Protein AF-A0A9P8NRM2-F1 (afdb_monomer)

Radius of gyration: 36.55 Å; Cα contacts (8 Å, |Δi|>4): 70; chains: 1; bounding box: 60×42×126 Å

pLDDT: mean 74.7, std 17.3, range [36.16, 95.56]

Mean predicted aligned error: 17.33 Å

Solvent-accessible surface area (backbone atoms only — not comparable to full-atom values): 10914 Å² total; per-residue (Å²): 111,38,78,93,71,80,42,60,43,92,83,61,54,91,72,83,88,81,78,88,62,95,62,83,74,62,74,92,78,57,89,78,87,87,88,79,84,79,84,76,87,43,74,67,54,52,55,55,52,74,50,45,73,82,56,49,69,46,92,87,37,73,83,59,31,25,75,79,52,91,58,42,73,63,33,22,53,52,36,42,51,49,46,37,38,74,76,63,70,47,86,70,99,61,89,81,77,80,73,82,48,79,75,72,38,78,69,42,75,68,76,67,72,39,72,62,53,56,48,50,54,48,52,52,51,50,52,53,50,50,53,52,50,50,52,52,49,51,52,50,50,49,50,50,52,51,50,50,52,61,64,69,63,63,80,81,81,79,75,90,80,88,81,90,81,88,131

Structure (mmCIF, N/CA/C/O backbone):
data_AF-A0A9P8NRM2-F1
#
_entry.id   AF-A0A9P8NRM2-F1
#
loop_
_atom_site.group_PDB
_atom_site.id
_atom_site.type_symbol
_atom_site.label_atom_id
_atom_site.label_alt_id
_atom_site.label_comp_id
_atom_site.label_asym_id
_atom_site.label_entity_id
_atom_site.label_seq_id
_atom_site.pdbx_PDB_ins_code
_atom_site.Cartn_x
_atom_site.Cartn_y
_atom_site.Cartn_z
_atom_site.occupancy
_atom_site.B_iso_or_equiv
_atom_site.auth_seq_id
_atom_site.auth_comp_id
_atom_site.auth_asym_id
_atom_site.auth_atom_id
_atom_site.pdbx_PDB_model_num
ATOM 1 N N . MET A 1 1 ? -27.081 14.579 -4.863 1.00 49.44 1 MET A N 1
ATOM 2 C CA . MET A 1 1 ? -26.182 13.849 -5.781 1.00 49.44 1 MET A CA 1
ATOM 3 C C . MET A 1 1 ? -25.488 12.767 -4.965 1.00 49.44 1 MET A C 1
ATOM 5 O O . MET A 1 1 ? -25.291 13.012 -3.780 1.00 49.44 1 MET A O 1
ATOM 9 N N . ASN A 1 2 ? -25.140 11.602 -5.522 1.00 66.00 2 ASN A N 1
ATOM 10 C CA . ASN A 1 2 ? -24.189 10.713 -4.836 1.00 66.00 2 ASN A CA 1
ATOM 11 C C . ASN A 1 2 ? -22.802 11.361 -5.003 1.00 66.00 2 ASN A C 1
ATOM 13 O O . ASN A 1 2 ? -22.114 11.104 -5.989 1.00 66.00 2 ASN A O 1
ATOM 17 N N . GLU A 1 3 ? -22.468 12.314 -4.123 1.00 61.81 3 GLU A N 1
ATOM 18 C CA . GLU A 1 3 ? -21.405 13.319 -4.333 1.00 61.81 3 GLU A CA 1
ATOM 19 C C . GLU A 1 3 ? -20.027 12.704 -4.616 1.00 61.81 3 GLU A C 1
ATOM 21 O O . GLU A 1 3 ? -19.277 13.242 -5.422 1.00 61.81 3 GLU A O 1
ATOM 26 N N . GLY A 1 4 ? -19.721 11.542 -4.030 1.00 64.44 4 GLY A N 1
ATOM 27 C CA . GLY A 1 4 ? -18.454 10.833 -4.251 1.00 64.44 4 GLY A CA 1
ATOM 28 C C . GLY A 1 4 ? -18.383 9.989 -5.530 1.00 64.44 4 GLY A C 1
ATOM 29 O O . GLY A 1 4 ? -17.305 9.538 -5.8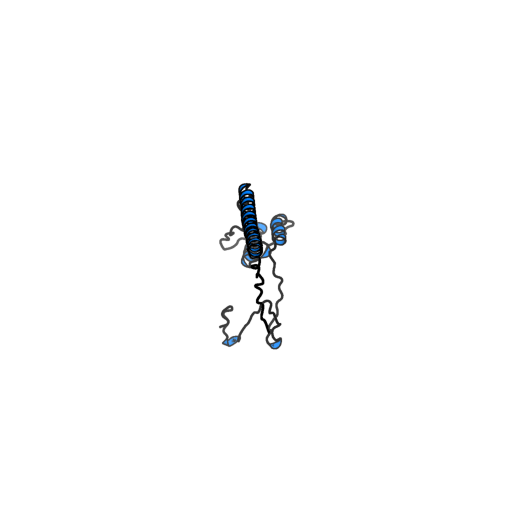93 1.00 64.44 4 GLY A O 1
ATOM 30 N N . GLN A 1 5 ? -19.508 9.753 -6.213 1.00 71.69 5 GLN A N 1
ATOM 31 C CA . GLN A 1 5 ? -19.597 8.833 -7.360 1.00 71.69 5 GLN A CA 1
ATOM 32 C C . GLN A 1 5 ? -20.065 9.517 -8.650 1.00 71.69 5 GLN A C 1
ATOM 34 O O . GLN A 1 5 ? -20.121 8.879 -9.697 1.00 71.69 5 GLN A O 1
ATOM 39 N N . ASN A 1 6 ? -20.417 10.806 -8.585 1.00 73.31 6 ASN A N 1
ATOM 40 C CA . ASN A 1 6 ? -20.943 11.581 -9.711 1.00 73.31 6 ASN A CA 1
ATOM 41 C C . ASN A 1 6 ? -22.139 10.900 -10.420 1.00 73.31 6 ASN A C 1
ATOM 43 O O . ASN A 1 6 ? -22.280 10.951 -11.641 1.00 73.31 6 ASN A O 1
ATOM 47 N N . LEU A 1 7 ? -23.008 10.238 -9.646 1.00 76.31 7 LEU A N 1
ATOM 48 C CA . LEU A 1 7 ? -24.209 9.573 -10.154 1.00 76.31 7 LEU A CA 1
ATOM 49 C C . LEU A 1 7 ? -25.454 10.438 -9.925 1.00 76.31 7 LEU A C 1
ATOM 51 O O . LEU A 1 7 ? -25.666 11.002 -8.842 1.00 76.31 7 LEU A O 1
ATOM 55 N N . SER A 1 8 ? -26.303 10.515 -10.955 1.00 74.81 8 SER A N 1
ATOM 56 C CA . SER A 1 8 ? -27.604 11.180 -10.864 1.00 74.81 8 SER A CA 1
ATOM 57 C C . SER A 1 8 ? -28.584 10.322 -10.066 1.00 74.81 8 SER A C 1
ATOM 59 O O . SER A 1 8 ? -28.894 9.195 -10.453 1.00 74.81 8 SER A O 1
ATOM 61 N N . ILE A 1 9 ? -29.126 10.900 -8.992 1.00 72.69 9 ILE A N 1
ATOM 62 C CA . ILE A 1 9 ? -30.127 10.259 -8.122 1.00 72.69 9 ILE A CA 1
ATOM 63 C C . ILE A 1 9 ? -31.383 9.871 -8.913 1.00 72.69 9 ILE A C 1
ATOM 65 O O . ILE A 1 9 ? -32.015 8.872 -8.606 1.00 72.69 9 ILE A O 1
ATOM 69 N N . GLN A 1 10 ? -31.719 10.612 -9.975 1.00 73.88 10 GLN A N 1
ATOM 70 C CA . GLN A 1 10 ? -32.922 10.350 -10.773 1.00 73.88 10 GLN A CA 1
ATOM 71 C C . GLN A 1 10 ? -32.918 8.982 -11.466 1.00 73.88 10 GLN A C 1
ATOM 73 O O . GLN A 1 10 ? -33.985 8.482 -11.803 1.00 73.88 10 GLN A O 1
ATOM 78 N N . HIS A 1 11 ? -31.740 8.396 -11.695 1.00 75.62 11 HIS A N 1
ATOM 79 C CA . HIS A 1 11 ? -31.607 7.115 -12.390 1.00 75.62 11 HIS A CA 1
ATOM 80 C C . HIS A 1 11 ? -31.225 5.958 -11.459 1.00 75.62 11 HIS A C 1
ATOM 82 O O . HIS A 1 11 ? -31.478 4.809 -11.809 1.00 75.62 11 HIS A O 1
ATOM 88 N N . PHE A 1 12 ? -30.609 6.245 -10.307 1.00 73.62 12 PHE A N 1
ATOM 89 C CA . PHE A 1 12 ? -29.952 5.232 -9.472 1.00 73.62 12 PHE A CA 1
ATOM 90 C C . PHE A 1 12 ? -30.336 5.282 -7.987 1.00 73.62 12 PHE A C 1
ATOM 92 O O . PHE A 1 12 ? -29.775 4.515 -7.208 1.00 73.62 12 PHE A O 1
ATOM 99 N N . ASP A 1 13 ? -31.267 6.159 -7.590 1.00 77.00 13 ASP A N 1
ATOM 100 C CA . ASP A 1 13 ? -31.596 6.416 -6.182 1.00 77.00 13 ASP A CA 1
ATOM 101 C C . ASP A 1 13 ? -30.324 6.687 -5.329 1.00 77.00 13 ASP A C 1
ATOM 103 O O . ASP A 1 13 ? -29.274 7.106 -5.842 1.00 77.00 13 ASP A O 1
ATOM 107 N N . LEU A 1 14 ? -30.417 6.563 -4.002 1.00 82.94 14 LEU A N 1
ATOM 108 C CA . LEU A 1 14 ? -29.285 6.738 -3.089 1.00 82.94 14 LEU A CA 1
ATOM 109 C C . LEU A 1 14 ? -28.368 5.509 -3.143 1.00 82.94 14 LEU A C 1
ATOM 111 O O . LEU A 1 14 ? -28.779 4.413 -2.770 1.00 82.94 14 LEU A O 1
ATOM 115 N N . VAL A 1 15 ? -27.108 5.713 -3.532 1.00 85.44 15 VAL A N 1
ATOM 116 C CA . VAL A 1 15 ? -26.086 4.658 -3.546 1.00 85.44 15 VAL A CA 1
ATOM 117 C C . VAL A 1 15 ? -25.142 4.880 -2.373 1.00 85.44 15 VAL A C 1
ATOM 119 O O . VAL A 1 15 ? -24.562 5.957 -2.227 1.00 85.44 15 VAL A O 1
ATOM 122 N N . LEU A 1 16 ? -24.991 3.857 -1.532 1.00 86.44 16 LEU A N 1
ATOM 123 C CA . LEU A 1 16 ? -24.142 3.890 -0.346 1.00 86.44 16 LEU A CA 1
ATOM 124 C C . LEU A 1 16 ? -23.085 2.787 -0.430 1.00 86.44 16 LEU A C 1
ATOM 126 O O . LEU A 1 16 ? -23.408 1.635 -0.706 1.00 86.44 16 LEU A O 1
ATOM 130 N N . ILE A 1 17 ? -21.835 3.143 -0.138 1.00 88.88 17 ILE A N 1
ATOM 131 C CA . ILE A 1 17 ? -20.759 2.188 0.140 1.00 88.88 17 ILE A CA 1
ATOM 132 C C . ILE A 1 17 ? -20.463 2.283 1.631 1.00 88.88 17 ILE A C 1
ATOM 134 O O . ILE A 1 17 ? -20.304 3.380 2.166 1.00 88.88 17 ILE A O 1
ATOM 138 N N . THR A 1 18 ? -20.422 1.146 2.316 1.00 89.12 18 THR A N 1
ATOM 139 C CA . THR A 1 18 ? -20.079 1.082 3.739 1.00 89.12 18 THR A CA 1
ATOM 140 C C . THR A 1 18 ? -18.899 0.143 3.924 1.00 89.12 18 THR A C 1
ATOM 142 O O . THR A 1 18 ? -18.933 -0.982 3.435 1.00 89.12 18 THR A O 1
ATOM 145 N N . LEU A 1 19 ? -17.866 0.625 4.612 1.00 90.50 19 LEU A N 1
ATOM 146 C CA . LEU A 1 19 ? -16.677 -0.141 4.979 1.00 90.50 19 LEU A CA 1
ATOM 147 C C . LEU A 1 19 ? -16.806 -0.542 6.449 1.00 90.50 19 LEU A C 1
ATOM 149 O O . LEU A 1 19 ? -17.138 0.309 7.275 1.00 90.50 19 LEU A O 1
ATOM 153 N N . ASP A 1 20 ? -16.598 -1.823 6.745 1.00 89.81 20 ASP A N 1
ATOM 154 C CA . ASP A 1 20 ? -16.614 -2.408 8.094 1.00 89.81 20 ASP A CA 1
ATOM 155 C C . ASP A 1 20 ? -17.758 -1.913 9.006 1.00 89.81 20 ASP A C 1
ATOM 157 O O . ASP A 1 20 ? -17.520 -1.370 10.092 1.00 89.81 20 ASP A O 1
ATOM 161 N N . PRO A 1 21 ? -19.034 -2.068 8.590 1.00 90.88 21 PRO A N 1
ATOM 162 C CA . PRO A 1 21 ? -20.152 -1.620 9.404 1.00 90.88 21 PRO A CA 1
ATOM 163 C C . PRO A 1 21 ? -20.239 -2.411 10.714 1.00 90.88 21 PRO A C 1
ATOM 165 O O . PRO A 1 21 ? -20.190 -3.638 10.725 1.00 90.88 21 PRO A O 1
ATOM 168 N N . PHE A 1 22 ? -20.477 -1.709 11.827 1.00 92.12 22 PHE A N 1
ATOM 169 C CA . PHE A 1 22 ? -20.661 -2.335 13.144 1.00 92.12 22 PHE A CA 1
ATOM 170 C C . PHE A 1 22 ? -21.832 -3.336 13.187 1.00 92.12 22 PHE A C 1
ATOM 172 O O . PHE A 1 22 ? -21.778 -4.327 13.911 1.00 92.12 22 PHE A O 1
ATOM 179 N N . ALA A 1 23 ? -22.895 -3.079 12.420 1.00 92.25 23 ALA A N 1
ATOM 180 C CA . ALA A 1 23 ? -24.025 -3.986 12.252 1.00 92.25 23 ALA A CA 1
ATOM 181 C C . ALA A 1 23 ? -24.278 -4.219 10.757 1.00 92.25 23 ALA A C 1
ATOM 183 O O . ALA A 1 23 ? -24.201 -3.261 9.984 1.00 92.25 23 ALA A O 1
ATOM 184 N N . PRO A 1 24 ? -24.604 -5.454 10.339 1.00 89.06 24 PRO A N 1
ATOM 185 C CA . PRO A 1 24 ? -24.807 -5.748 8.931 1.00 89.06 24 PRO A CA 1
ATOM 186 C C . PRO A 1 24 ? -25.975 -4.922 8.367 1.00 89.06 24 PRO A C 1
ATOM 188 O O . PRO A 1 24 ? -27.018 -4.803 9.023 1.00 89.06 24 PRO A O 1
ATOM 191 N N . PRO A 1 25 ? -25.828 -4.353 7.157 1.00 91.00 25 PRO A N 1
ATOM 192 C CA . PRO A 1 25 ? -26.919 -3.661 6.487 1.00 91.00 25 PRO A CA 1
ATOM 193 C C . PRO A 1 25 ? -28.087 -4.614 6.214 1.00 91.00 25 PRO A C 1
ATOM 195 O O . PRO A 1 25 ? -27.923 -5.828 6.082 1.00 91.00 25 PRO A O 1
ATOM 198 N N . HIS A 1 26 ? -29.293 -4.053 6.128 1.00 91.31 26 HIS A N 1
ATOM 199 C CA . HIS A 1 26 ? -30.497 -4.839 5.888 1.00 91.31 26 HIS A CA 1
ATOM 200 C C . HIS A 1 26 ? -30.383 -5.603 4.553 1.00 91.31 26 HIS A C 1
ATOM 202 O O . HIS A 1 26 ? -30.169 -4.962 3.524 1.00 91.31 26 HIS A O 1
ATOM 208 N N . PRO A 1 27 ? -30.599 -6.932 4.512 1.00 89.50 27 PRO A N 1
ATOM 209 C CA . PRO A 1 27 ? -30.258 -7.761 3.350 1.00 89.50 27 PRO A CA 1
ATOM 210 C C . PRO A 1 27 ? -31.025 -7.396 2.072 1.00 89.50 27 PRO A C 1
ATOM 212 O O . PRO A 1 27 ? -30.525 -7.613 0.979 1.00 89.50 27 PRO A O 1
ATOM 215 N N . LEU A 1 28 ? -32.219 -6.800 2.189 1.00 92.00 28 LEU A N 1
ATOM 216 C CA . LEU A 1 28 ? -32.992 -6.320 1.029 1.00 92.00 28 LEU A CA 1
ATOM 217 C C . LEU A 1 28 ? -32.450 -5.027 0.393 1.00 92.00 28 LEU A C 1
ATOM 219 O O . LEU A 1 28 ? -32.900 -4.661 -0.686 1.00 92.00 28 LEU A O 1
ATOM 223 N N . LEU A 1 29 ? -31.547 -4.313 1.070 1.00 89.44 29 LEU A N 1
ATOM 224 C CA . LEU 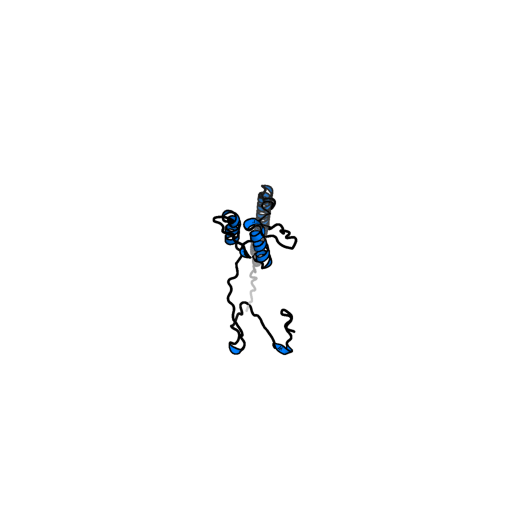A 1 29 ? -30.948 -3.062 0.587 1.00 89.44 29 LEU A CA 1
ATOM 225 C C . LEU A 1 29 ? -29.505 -3.257 0.104 1.00 89.44 29 LEU A C 1
ATOM 227 O O . LEU A 1 29 ? -28.902 -2.326 -0.423 1.00 89.44 29 LEU A O 1
ATOM 231 N N . VAL A 1 30 ? -28.940 -4.449 0.303 1.00 91.19 30 VAL A N 1
ATOM 232 C CA . VAL A 1 30 ? -27.574 -4.780 -0.100 1.00 91.19 30 VAL A CA 1
ATOM 233 C C . VAL A 1 30 ? -27.588 -5.240 -1.548 1.00 91.19 30 VAL A C 1
ATOM 235 O O . VAL A 1 30 ? -28.196 -6.257 -1.870 1.00 91.19 30 VAL A O 1
ATOM 238 N N . ALA A 1 31 ? -26.902 -4.497 -2.413 1.00 90.19 31 ALA A N 1
ATOM 239 C CA . ALA A 1 31 ? -26.681 -4.915 -3.793 1.00 90.19 31 ALA A CA 1
ATOM 240 C C . ALA A 1 31 ? -25.578 -5.980 -3.880 1.00 90.19 31 ALA A C 1
ATOM 242 O O . ALA A 1 31 ? -25.761 -7.009 -4.523 1.00 90.19 31 ALA A O 1
ATOM 243 N N . GLU A 1 32 ? -24.447 -5.740 -3.211 1.00 90.50 32 GLU A N 1
ATOM 244 C CA . GLU A 1 32 ? -23.282 -6.620 -3.245 1.00 90.50 32 GLU A CA 1
ATOM 245 C C . GLU A 1 32 ? -22.415 -6.427 -1.996 1.00 90.50 32 GLU A C 1
ATOM 247 O O . GLU A 1 32 ? -22.421 -5.356 -1.383 1.00 90.50 32 GLU A O 1
ATOM 252 N N . VAL A 1 33 ? -21.674 -7.472 -1.626 1.00 91.75 33 VAL A N 1
ATOM 253 C CA . VAL A 1 33 ? -20.711 -7.460 -0.523 1.00 91.75 33 VAL A CA 1
ATOM 254 C C . VAL A 1 33 ? -19.360 -7.882 -1.074 1.00 91.75 33 VAL A C 1
ATOM 256 O O . VAL A 1 33 ? -19.248 -8.929 -1.709 1.00 91.75 33 VAL A O 1
ATOM 259 N N . TRP A 1 34 ? -18.347 -7.064 -0.810 1.00 91.50 34 TRP A N 1
ATOM 260 C CA . TRP A 1 34 ? -16.975 -7.305 -1.227 1.00 91.50 34 TRP A CA 1
ATOM 261 C C . TRP A 1 34 ? -16.104 -7.474 0.009 1.00 91.50 34 TRP A C 1
ATOM 263 O O . TRP A 1 34 ? -16.111 -6.621 0.895 1.00 91.50 34 TRP A O 1
ATOM 273 N N . GLU A 1 35 ? -15.346 -8.562 0.046 1.00 91.00 35 GLU A N 1
ATOM 274 C CA . GLU A 1 35 ? -14.357 -8.820 1.087 1.00 91.00 35 GLU A CA 1
ATOM 275 C C . GLU A 1 35 ? -12.966 -8.666 0.478 1.00 91.00 35 GLU A C 1
ATOM 277 O O . GLU A 1 35 ? -12.633 -9.306 -0.521 1.00 91.00 35 GLU A O 1
ATOM 282 N N . PHE A 1 36 ? -12.149 -7.801 1.072 1.00 85.31 36 PHE A N 1
ATOM 283 C CA . PHE A 1 36 ? -10.749 -7.646 0.706 1.00 85.31 36 PHE A CA 1
ATOM 284 C C . PHE A 1 36 ? -9.897 -7.618 1.969 1.00 85.31 36 PHE A C 1
ATOM 286 O O . PHE A 1 36 ? -10.325 -7.158 3.025 1.00 85.31 36 PHE A O 1
ATOM 293 N N . THR A 1 37 ? -8.687 -8.156 1.869 1.00 82.75 37 THR A N 1
ATOM 294 C CA . THR A 1 37 ? -7.709 -8.088 2.953 1.00 82.75 37 THR A CA 1
ATOM 295 C C . THR A 1 37 ? -6.865 -6.843 2.758 1.00 82.75 37 THR A C 1
ATOM 297 O O . THR A 1 37 ? -6.216 -6.704 1.722 1.00 82.75 37 THR A O 1
ATOM 300 N N . ASP A 1 38 ? -6.874 -5.954 3.747 1.00 73.62 38 ASP A N 1
ATOM 301 C CA . ASP A 1 38 ? -5.969 -4.813 3.751 1.00 73.62 38 ASP A CA 1
ATOM 302 C C . ASP A 1 38 ? -4.557 -5.246 4.171 1.00 73.62 38 ASP A C 1
ATOM 304 O O . ASP A 1 38 ? -4.364 -6.101 5.044 1.00 73.62 38 ASP A O 1
ATOM 308 N N . LEU A 1 39 ? -3.556 -4.658 3.527 1.00 70.06 39 LEU A N 1
ATOM 309 C CA . LEU A 1 39 ? -2.155 -4.916 3.810 1.00 70.06 39 LEU A CA 1
ATOM 310 C C . LEU A 1 39 ? -1.716 -3.991 4.941 1.00 70.06 39 LEU A C 1
ATOM 312 O O . LEU A 1 39 ? -1.274 -2.867 4.724 1.00 70.06 39 LEU A O 1
ATOM 316 N N . GLY A 1 40 ? -1.816 -4.485 6.173 1.00 69.94 40 GLY A N 1
ATOM 317 C CA . GLY A 1 40 ? -1.284 -3.776 7.330 1.00 69.94 40 GLY A CA 1
ATOM 318 C C . GLY A 1 40 ? 0.228 -3.559 7.199 1.00 69.94 40 GLY A C 1
ATOM 319 O O . GLY A 1 40 ? 1.012 -4.513 7.239 1.00 69.94 40 GLY A O 1
ATOM 320 N N . ILE A 1 41 ? 0.652 -2.300 7.076 1.00 71.19 41 ILE A N 1
ATOM 321 C CA . ILE A 1 41 ? 2.071 -1.938 7.104 1.00 71.19 41 ILE A CA 1
ATOM 322 C C . ILE A 1 41 ? 2.560 -2.053 8.550 1.00 71.19 41 ILE A C 1
ATOM 324 O O . ILE A 1 41 ? 2.254 -1.215 9.399 1.00 71.19 41 ILE A O 1
ATOM 328 N N . CYS A 1 42 ? 3.323 -3.105 8.841 1.00 77.56 42 CYS A N 1
ATOM 329 C CA . CYS A 1 42 ? 4.022 -3.281 10.111 1.00 77.56 42 CYS A CA 1
ATOM 330 C C . CYS A 1 42 ? 5.537 -3.387 9.887 1.00 77.56 42 CYS A C 1
ATOM 332 O O . CYS A 1 42 ? 6.009 -3.486 8.753 1.00 77.56 42 CYS A O 1
ATOM 334 N N . THR A 1 43 ? 6.314 -3.373 10.973 1.00 83.00 43 THR A N 1
ATOM 335 C CA . THR A 1 43 ? 7.782 -3.484 10.914 1.00 83.00 43 THR A CA 1
ATOM 336 C C . THR A 1 43 ? 8.245 -4.748 10.200 1.00 83.00 43 THR A C 1
ATOM 338 O O . THR A 1 43 ? 9.200 -4.698 9.429 1.00 83.00 43 THR A O 1
ATOM 341 N N . ASP A 1 44 ? 7.540 -5.858 10.410 1.00 82.44 44 ASP A N 1
ATOM 342 C CA . ASP A 1 44 ? 7.883 -7.147 9.815 1.00 82.44 44 ASP A CA 1
ATOM 343 C C . ASP A 1 44 ? 7.594 -7.129 8.308 1.00 82.44 44 ASP A C 1
ATOM 345 O O . ASP A 1 44 ? 8.422 -7.576 7.515 1.00 82.44 44 ASP A O 1
ATOM 349 N N . THR A 1 45 ? 6.469 -6.527 7.898 1.00 78.81 45 THR A N 1
ATOM 350 C CA . THR A 1 45 ? 6.134 -6.304 6.484 1.00 78.81 45 THR A CA 1
ATOM 351 C C . THR A 1 45 ? 7.207 -5.454 5.807 1.00 78.81 45 THR A C 1
ATOM 353 O O . THR A 1 45 ? 7.716 -5.844 4.762 1.00 78.81 45 THR A O 1
ATOM 356 N N . LEU A 1 46 ? 7.628 -4.345 6.425 1.00 78.50 46 LEU A N 1
ATOM 357 C CA . LEU A 1 46 ? 8.693 -3.488 5.890 1.00 78.50 46 LEU A CA 1
ATOM 358 C C . LEU A 1 46 ? 10.035 -4.223 5.776 1.00 78.50 46 LEU A C 1
ATOM 360 O O . LEU A 1 46 ? 10.748 -4.066 4.785 1.00 78.50 46 LEU A O 1
ATOM 364 N N . GLN A 1 47 ? 10.374 -5.064 6.756 1.00 82.81 47 GLN A N 1
ATOM 365 C CA . GLN A 1 47 ? 11.598 -5.857 6.708 1.00 82.81 47 GLN A CA 1
ATOM 366 C C . GLN A 1 47 ? 11.571 -6.850 5.539 1.00 82.81 47 GLN A C 1
ATOM 368 O O . GLN A 1 47 ? 12.549 -6.959 4.799 1.00 82.81 47 GLN A O 1
ATOM 373 N N . VAL A 1 48 ? 10.449 -7.538 5.321 1.00 81.56 48 VAL A N 1
ATOM 374 C CA . VAL A 1 48 ? 10.297 -8.438 4.170 1.00 81.56 48 VAL A CA 1
ATOM 375 C C . VAL A 1 48 ? 10.342 -7.653 2.857 1.00 81.56 48 VAL A C 1
ATOM 377 O O . VAL A 1 48 ? 11.030 -8.078 1.929 1.00 81.56 48 VAL A O 1
ATOM 380 N N . LEU A 1 49 ? 9.707 -6.482 2.784 1.00 80.81 49 LEU A N 1
ATOM 381 C CA . LEU A 1 49 ? 9.742 -5.620 1.599 1.00 80.81 49 LEU A CA 1
ATOM 382 C C . LEU A 1 49 ? 11.153 -5.150 1.248 1.00 80.81 49 LEU A C 1
ATOM 384 O O . LEU A 1 49 ? 11.528 -5.199 0.081 1.00 80.81 49 LEU A O 1
ATOM 388 N N . SER A 1 50 ? 11.989 -4.826 2.238 1.00 80.94 50 SER A N 1
ATOM 389 C CA . SER A 1 50 ? 13.397 -4.486 1.981 1.00 80.94 50 SER A CA 1
ATOM 390 C C . SER A 1 50 ? 14.208 -5.637 1.367 1.00 80.94 50 SER A C 1
ATOM 392 O O . SER A 1 50 ? 15.237 -5.409 0.736 1.00 80.94 50 SER A O 1
ATOM 394 N N . SER A 1 51 ? 13.738 -6.882 1.505 1.00 84.19 51 SER A N 1
ATOM 395 C CA . SER A 1 51 ? 14.350 -8.051 0.864 1.00 84.19 51 SER A CA 1
ATOM 396 C C . SER A 1 51 ? 13.833 -8.322 -0.557 1.00 84.19 51 SER A C 1
ATOM 398 O O . SER A 1 51 ? 14.422 -9.136 -1.269 1.00 84.19 51 SER A O 1
ATOM 400 N N . LEU A 1 52 ? 12.777 -7.627 -1.003 1.00 84.19 52 LEU A N 1
ATOM 401 C CA . LEU A 1 52 ? 12.161 -7.805 -2.320 1.00 84.19 52 LEU A CA 1
ATOM 402 C C . LEU A 1 52 ? 13.156 -7.642 -3.488 1.00 84.19 52 LEU A C 1
ATOM 404 O O . LEU A 1 52 ? 13.149 -8.508 -4.369 1.00 84.19 52 LEU A O 1
ATOM 408 N N . PRO A 1 53 ? 14.073 -6.648 -3.506 1.00 83.25 53 PRO A N 1
ATOM 409 C CA . PRO A 1 53 ? 15.054 -6.512 -4.588 1.00 83.25 53 PRO A CA 1
ATOM 410 C C . PRO A 1 53 ? 15.923 -7.761 -4.774 1.00 83.25 53 PRO A C 1
ATOM 412 O O . PRO A 1 53 ? 16.352 -8.071 -5.882 1.00 83.25 53 PRO A O 1
ATOM 415 N N . ALA A 1 54 ? 16.142 -8.541 -3.708 1.00 85.62 54 ALA A N 1
ATOM 416 C CA . ALA A 1 54 ? 16.940 -9.757 -3.778 1.00 85.62 54 ALA A CA 1
ATOM 417 C C . ALA A 1 54 ? 16.273 -10.878 -4.590 1.00 85.62 54 ALA A C 1
ATOM 419 O O . ALA A 1 54 ? 16.964 -11.828 -4.965 1.00 85.62 54 ALA A O 1
ATOM 420 N N . ILE A 1 55 ? 14.965 -10.814 -4.852 1.00 86.88 55 ILE A N 1
ATOM 421 C CA . ILE A 1 55 ? 14.233 -11.823 -5.633 1.00 86.88 55 ILE A CA 1
ATOM 422 C C . ILE A 1 55 ? 13.717 -11.305 -6.980 1.00 86.88 55 ILE A C 1
ATOM 424 O O . ILE A 1 55 ? 13.246 -12.113 -7.780 1.00 86.88 55 ILE A O 1
ATOM 428 N N . GLN A 1 56 ? 13.837 -10.004 -7.251 1.00 86.44 56 GLN A N 1
ATOM 429 C CA . GLN A 1 56 ? 13.418 -9.399 -8.515 1.00 86.44 56 GLN A CA 1
ATOM 430 C C . GLN A 1 56 ? 14.237 -9.909 -9.706 1.00 86.44 56 GLN A C 1
ATOM 432 O O . GLN A 1 56 ? 15.435 -10.170 -9.585 1.00 86.44 56 GLN A O 1
ATOM 437 N N . SER A 1 57 ? 13.579 -10.048 -10.862 1.00 83.69 57 SER A N 1
ATOM 438 C CA . SER A 1 57 ? 14.177 -10.474 -12.138 1.00 83.69 57 SER A CA 1
ATOM 439 C C . SER A 1 57 ? 14.941 -11.810 -12.058 1.00 83.69 57 SER A C 1
ATOM 441 O O . SER A 1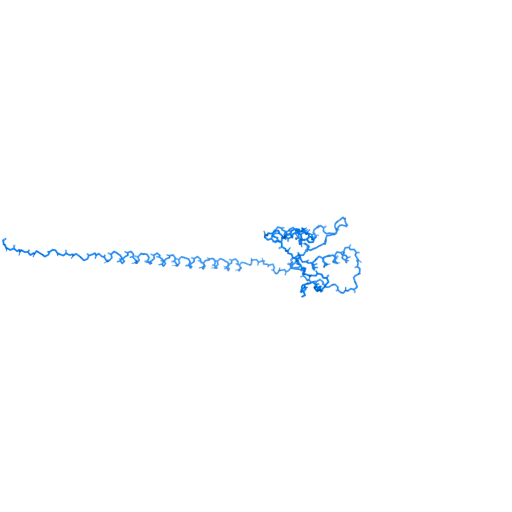 57 ? 15.820 -12.131 -12.861 1.00 83.69 57 SER A O 1
ATOM 443 N N . LYS A 1 58 ? 14.609 -12.650 -11.069 1.00 85.50 58 LYS A N 1
ATOM 444 C CA . LYS A 1 58 ? 15.167 -13.998 -10.939 1.00 85.50 58 LYS A CA 1
ATOM 445 C C . LYS A 1 58 ? 14.213 -14.999 -11.553 1.00 85.50 58 LYS A C 1
ATOM 447 O O . LYS A 1 58 ? 13.028 -15.007 -11.242 1.00 85.50 58 LYS A O 1
ATOM 452 N N . ARG A 1 59 ? 14.758 -15.909 -12.366 1.00 87.31 59 ARG A N 1
ATOM 453 C CA . ARG A 1 59 ? 13.975 -16.949 -13.059 1.00 87.31 59 ARG A CA 1
ATOM 454 C C . ARG A 1 59 ? 12.873 -16.350 -13.944 1.00 87.31 59 ARG A C 1
ATOM 456 O O . ARG A 1 59 ? 11.797 -16.927 -14.022 1.00 87.31 59 ARG A O 1
ATOM 463 N N . GLU A 1 60 ? 13.144 -15.188 -14.545 1.00 85.38 60 GLU A N 1
ATOM 464 C CA . GLU A 1 60 ? 12.184 -14.443 -15.379 1.00 85.38 60 GLU A CA 1
ATOM 465 C C . GLU A 1 60 ? 10.918 -14.006 -14.617 1.00 85.38 60 GLU A C 1
ATOM 467 O O . GLU A 1 60 ? 9.896 -13.682 -15.215 1.00 85.38 60 GLU A O 1
ATOM 472 N N . LEU A 1 61 ? 10.977 -13.976 -13.280 1.00 88.50 61 LEU A N 1
ATOM 473 C CA . LEU A 1 61 ? 9.890 -13.505 -12.433 1.00 88.50 61 LEU A CA 1
ATOM 474 C C . LEU A 1 61 ? 10.175 -12.093 -11.946 1.00 88.50 61 LEU A C 1
ATOM 476 O O . LEU A 1 61 ? 11.257 -11.789 -11.442 1.00 88.50 61 LEU A O 1
ATOM 480 N N . SER A 1 62 ? 9.156 -11.256 -12.070 1.00 87.81 62 SER A N 1
ATOM 481 C CA . SER A 1 62 ? 9.158 -9.880 -11.599 1.00 87.81 62 SER A CA 1
ATOM 482 C C . SER A 1 62 ? 7.902 -9.639 -10.782 1.00 87.81 62 SER A C 1
ATOM 484 O O . SER A 1 62 ? 6.819 -10.073 -11.171 1.00 87.81 62 SER A O 1
ATOM 486 N N . PHE A 1 63 ? 8.053 -8.968 -9.646 1.00 87.31 63 PHE A N 1
ATOM 487 C CA . PHE A 1 63 ? 6.968 -8.710 -8.707 1.00 87.31 63 PHE A CA 1
ATOM 488 C C . PHE A 1 63 ? 6.652 -7.212 -8.696 1.00 87.31 63 PHE A C 1
ATOM 490 O O . PHE A 1 63 ? 7.547 -6.398 -8.484 1.00 87.31 63 PHE A O 1
ATOM 497 N N . CYS A 1 64 ? 5.389 -6.850 -8.907 1.00 85.62 64 CYS A N 1
ATOM 498 C CA . CYS A 1 64 ? 4.896 -5.471 -8.866 1.00 85.62 64 CYS A CA 1
ATOM 499 C C . CYS A 1 64 ? 3.476 -5.444 -8.295 1.00 85.62 64 CYS A C 1
ATOM 501 O O . CYS A 1 64 ? 2.652 -6.264 -8.710 1.00 85.62 64 CYS A O 1
ATOM 503 N N . PHE A 1 65 ? 3.189 -4.538 -7.356 1.00 80.94 65 PHE A N 1
ATOM 504 C CA . PHE A 1 65 ? 1.840 -4.225 -6.865 1.00 80.94 65 PHE A CA 1
ATOM 505 C C . PHE A 1 65 ? 1.899 -3.126 -5.784 1.00 80.94 65 PHE A C 1
ATOM 507 O O . PHE A 1 65 ? 2.970 -2.641 -5.447 1.00 80.94 65 PHE A O 1
ATOM 514 N N . SER A 1 66 ? 0.766 -2.792 -5.155 1.00 71.12 66 SER A N 1
ATOM 515 C CA . SER A 1 66 ? 0.712 -1.805 -4.062 1.00 71.12 66 SER A CA 1
ATOM 516 C C . SER A 1 66 ? 1.633 -2.135 -2.879 1.00 71.12 66 SER A C 1
ATOM 518 O O . SER A 1 66 ? 2.181 -1.226 -2.265 1.00 71.12 66 SER A O 1
ATOM 520 N N . TRP A 1 67 ? 1.860 -3.420 -2.571 1.00 69.06 67 TRP A N 1
ATOM 521 C CA . TRP A 1 67 ? 2.756 -3.824 -1.477 1.00 69.06 67 TRP A CA 1
ATOM 522 C C . TRP A 1 67 ? 4.227 -3.548 -1.768 1.00 69.06 67 TRP A C 1
ATOM 524 O O . TRP A 1 67 ? 5.002 -3.520 -0.828 1.00 69.06 67 TRP A O 1
ATOM 534 N N . THR A 1 68 ? 4.636 -3.316 -3.017 1.00 68.81 68 THR A N 1
ATOM 535 C CA . THR A 1 68 ? 6.040 -2.997 -3.318 1.00 68.81 68 THR A CA 1
ATOM 536 C C . THR A 1 68 ? 6.397 -1.536 -3.022 1.00 68.81 68 THR A C 1
ATOM 538 O O . THR A 1 68 ? 7.517 -1.141 -3.315 1.00 68.81 68 THR A O 1
ATOM 541 N N . GLY A 1 69 ? 5.462 -0.757 -2.463 1.00 68.06 69 GLY A N 1
ATOM 542 C CA . GLY A 1 69 ? 5.639 0.633 -2.038 1.00 68.06 69 GLY A CA 1
ATOM 543 C C . GLY A 1 69 ? 4.873 0.938 -0.742 1.00 68.06 69 GLY A C 1
ATOM 544 O O . GLY A 1 69 ? 4.839 0.129 0.185 1.00 68.06 69 GLY A O 1
ATOM 545 N N . HIS A 1 70 ? 4.228 2.100 -0.668 1.00 64.25 70 HIS A N 1
ATOM 546 C CA . HIS A 1 70 ? 3.461 2.582 0.486 1.00 64.25 70 HIS A CA 1
ATOM 547 C C . HIS A 1 70 ? 2.035 2.014 0.600 1.00 64.25 70 HIS A C 1
ATOM 549 O O . HIS A 1 70 ? 1.272 2.451 1.464 1.00 64.25 70 HIS A O 1
ATOM 555 N N . GLY A 1 71 ? 1.658 1.036 -0.228 1.00 66.81 71 GLY A N 1
ATOM 556 C CA . GLY A 1 71 ? 0.344 0.398 -0.168 1.00 66.81 71 GLY A CA 1
ATOM 557 C C . GLY A 1 71 ? -0.773 1.187 -0.853 1.00 66.81 71 GLY A C 1
ATOM 558 O O . GLY A 1 71 ? -1.924 0.755 -0.794 1.00 66.81 71 GLY A O 1
ATOM 559 N N . VAL A 1 72 ? -0.472 2.305 -1.526 1.00 73.31 72 VAL A N 1
ATOM 560 C CA . VAL A 1 72 ? -1.488 3.065 -2.268 1.00 73.31 72 VAL A CA 1
ATOM 561 C C . VAL A 1 72 ? -1.655 2.538 -3.694 1.00 73.31 72 VAL A C 1
ATOM 563 O O . VAL A 1 72 ? -0.808 1.826 -4.236 1.00 73.31 72 VAL A O 1
ATOM 566 N N . LEU A 1 73 ? -2.779 2.886 -4.331 1.00 79.69 73 LEU A N 1
ATOM 567 C CA . LEU A 1 73 ? -3.055 2.481 -5.714 1.00 79.69 73 LEU A CA 1
ATOM 568 C C . LEU A 1 73 ? -1.994 3.012 -6.690 1.00 79.69 73 LEU A C 1
ATOM 570 O O . LEU A 1 73 ? -1.654 2.334 -7.657 1.00 79.69 73 LEU A O 1
ATOM 574 N N . GLU A 1 74 ? -1.464 4.204 -6.423 1.00 82.00 74 GLU A N 1
ATOM 575 C CA . GLU A 1 74 ? -0.400 4.810 -7.222 1.00 82.00 74 GLU A CA 1
ATOM 576 C C . GLU A 1 74 ? 0.859 3.936 -7.241 1.00 82.00 74 GLU A C 1
ATOM 578 O O . GLU A 1 74 ? 1.390 3.673 -8.314 1.00 82.00 74 GLU A O 1
ATOM 583 N N . ASP A 1 75 ? 1.259 3.368 -6.101 1.00 78.56 75 ASP A N 1
ATOM 584 C CA . ASP A 1 75 ? 2.426 2.482 -6.012 1.00 78.56 75 ASP A CA 1
ATOM 585 C C . ASP A 1 75 ? 2.252 1.214 -6.849 1.00 78.56 75 ASP A C 1
ATOM 587 O O . ASP A 1 75 ? 3.209 0.708 -7.435 1.00 78.56 75 ASP A O 1
ATOM 591 N N . ALA A 1 76 ? 1.023 0.696 -6.947 1.00 82.94 76 ALA A N 1
ATOM 592 C CA . ALA A 1 76 ? 0.729 -0.461 -7.787 1.00 82.94 76 ALA A CA 1
ATOM 593 C C . ALA A 1 76 ? 0.922 -0.145 -9.275 1.00 82.94 76 ALA A C 1
ATOM 595 O O . ALA A 1 76 ? 1.479 -0.955 -10.0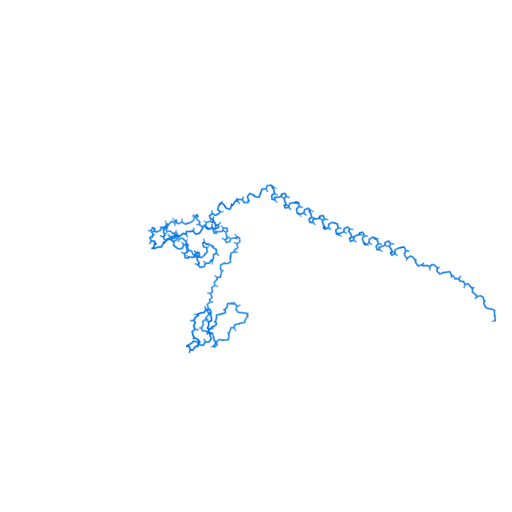16 1.00 82.94 76 ALA A O 1
ATOM 596 N N . VAL A 1 77 ? 0.474 1.036 -9.706 1.00 87.38 77 VAL A N 1
ATOM 597 C CA . VAL A 1 77 ? 0.627 1.490 -11.092 1.00 87.38 77 VAL A CA 1
ATOM 598 C C . VAL A 1 77 ? 2.095 1.778 -11.390 1.00 87.38 77 VAL A C 1
ATOM 600 O O . VAL A 1 77 ? 2.628 1.268 -12.374 1.00 87.38 77 VAL A O 1
ATOM 603 N N . THR A 1 78 ? 2.757 2.537 -10.519 1.00 85.19 78 THR A N 1
ATOM 604 C CA . THR A 1 78 ? 4.166 2.910 -10.648 1.00 85.19 78 THR A CA 1
ATOM 605 C C . THR A 1 78 ? 5.053 1.671 -10.682 1.00 85.19 78 THR A C 1
ATOM 607 O O . THR A 1 78 ? 5.782 1.487 -11.649 1.00 85.19 78 THR A O 1
ATOM 610 N N . SER A 1 79 ? 4.932 0.751 -9.720 1.00 85.25 79 SER A N 1
ATOM 611 C CA . SER A 1 79 ? 5.730 -0.486 -9.705 1.00 85.25 79 SER A CA 1
ATOM 612 C C . SER A 1 79 ? 5.487 -1.381 -10.922 1.00 85.25 79 SER A C 1
ATOM 614 O O . SER A 1 79 ? 6.424 -1.996 -11.432 1.00 85.25 79 SER A O 1
ATOM 616 N N . GLY A 1 80 ? 4.248 -1.447 -11.420 1.00 88.44 80 GLY A N 1
ATOM 617 C CA . GLY A 1 80 ? 3.919 -2.186 -12.638 1.00 88.44 80 GLY A CA 1
ATOM 618 C C . GLY A 1 80 ? 4.595 -1.597 -13.875 1.00 88.44 80 GLY A C 1
ATOM 619 O O . GLY A 1 80 ? 5.159 -2.336 -14.683 1.00 88.44 80 GLY A O 1
ATOM 620 N N . LEU A 1 81 ? 4.584 -0.268 -14.001 1.00 89.00 81 LEU A N 1
ATOM 621 C CA . LEU A 1 81 ? 5.279 0.438 -15.076 1.00 89.00 81 LEU A CA 1
ATOM 622 C C . LEU A 1 81 ? 6.797 0.281 -14.966 1.00 89.00 81 LEU A C 1
ATOM 624 O O . LEU A 1 81 ? 7.437 -0.009 -15.974 1.00 89.00 81 LEU A O 1
ATOM 628 N N . THR A 1 82 ? 7.355 0.382 -13.759 1.00 86.19 82 THR A N 1
ATOM 629 C CA . THR A 1 82 ? 8.777 0.143 -13.486 1.00 86.19 82 THR A CA 1
ATOM 630 C C . THR A 1 82 ? 9.198 -1.242 -13.964 1.00 86.19 82 THR A C 1
ATOM 632 O O . T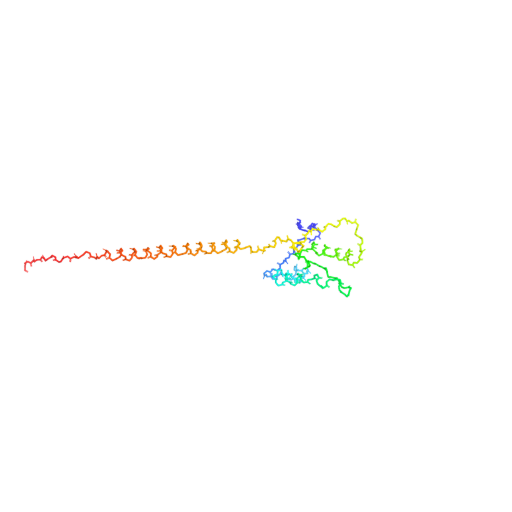HR A 1 82 ? 10.112 -1.356 -14.772 1.00 86.19 82 THR A O 1
ATOM 635 N N . VAL A 1 83 ? 8.483 -2.297 -13.561 1.00 88.00 83 VAL A N 1
ATOM 636 C CA . VAL A 1 83 ? 8.780 -3.668 -14.007 1.00 88.00 83 VAL A CA 1
ATOM 637 C C . VAL A 1 83 ? 8.639 -3.812 -15.524 1.00 88.00 83 VAL A C 1
ATOM 639 O O . VAL A 1 83 ? 9.469 -4.461 -16.159 1.00 88.00 83 VAL A O 1
ATOM 642 N N . ALA A 1 84 ? 7.620 -3.202 -16.133 1.00 89.25 84 ALA A N 1
ATOM 643 C CA . ALA A 1 84 ? 7.433 -3.268 -17.578 1.00 89.25 84 ALA A CA 1
ATOM 644 C C . ALA A 1 84 ? 8.586 -2.604 -18.349 1.00 89.25 84 ALA A C 1
ATOM 646 O O . ALA A 1 84 ? 9.041 -3.145 -19.354 1.00 89.25 84 ALA A O 1
ATOM 647 N N . VAL A 1 85 ? 9.072 -1.454 -17.885 1.00 87.88 85 VAL A N 1
ATOM 648 C CA . VAL A 1 85 ? 10.176 -0.733 -18.530 1.00 87.88 85 VAL A CA 1
ATOM 649 C C . VAL A 1 85 ? 11.513 -1.417 -18.258 1.00 87.88 85 VAL A C 1
ATOM 651 O O . VAL A 1 85 ? 12.264 -1.670 -19.193 1.00 87.88 85 VAL A O 1
ATOM 654 N N . GLU A 1 86 ? 11.809 -1.733 -16.998 1.00 85.88 86 GLU A N 1
ATOM 655 C CA . GLU A 1 86 ? 13.138 -2.181 -16.568 1.00 85.88 86 GLU A CA 1
ATOM 656 C C . GLU A 1 86 ? 13.376 -3.676 -16.790 1.00 85.88 86 GLU A C 1
ATOM 658 O O . GLU A 1 86 ? 14.493 -4.074 -17.110 1.00 85.88 86 GLU A O 1
ATOM 663 N N . HIS A 1 87 ? 12.357 -4.522 -16.608 1.00 86.62 87 HIS A N 1
ATOM 664 C CA . HIS A 1 87 ? 12.514 -5.975 -16.730 1.00 86.62 87 HIS A CA 1
ATOM 665 C C . HIS A 1 87 ? 12.001 -6.530 -18.064 1.00 86.62 87 HIS A C 1
ATOM 667 O O . HIS A 1 87 ? 12.403 -7.627 -18.450 1.00 86.62 87 HIS A O 1
ATOM 673 N N . LEU A 1 88 ? 11.104 -5.812 -18.753 1.00 86.94 88 LEU A N 1
ATOM 674 C CA . LEU A 1 88 ? 10.485 -6.258 -20.010 1.00 86.94 88 LEU A CA 1
ATOM 675 C C . LEU A 1 88 ? 10.799 -5.346 -21.213 1.00 86.94 88 LEU A C 1
ATOM 677 O O . LEU A 1 88 ? 10.255 -5.578 -22.294 1.00 86.94 88 LEU A O 1
ATOM 681 N N . ASP A 1 89 ? 11.647 -4.323 -21.045 1.00 86.75 89 ASP A N 1
ATOM 682 C CA . ASP A 1 89 ? 12.050 -3.360 -22.087 1.00 86.75 89 ASP A CA 1
ATOM 683 C C . ASP A 1 89 ? 10.867 -2.651 -22.792 1.00 86.75 89 ASP A C 1
ATOM 685 O O . ASP A 1 89 ? 10.946 -2.234 -23.957 1.00 86.75 89 ASP A O 1
ATOM 689 N N . ALA A 1 90 ? 9.730 -2.504 -22.103 1.00 88.75 90 ALA A N 1
ATOM 690 C CA . ALA A 1 90 ? 8.551 -1.851 -22.656 1.00 88.75 90 ALA A CA 1
ATOM 691 C C . ALA A 1 90 ? 8.766 -0.336 -22.806 1.00 88.75 90 ALA A C 1
ATOM 693 O O . ALA A 1 90 ? 9.362 0.328 -21.960 1.00 88.75 90 ALA A O 1
ATOM 694 N N . LYS A 1 91 ? 8.219 0.245 -23.880 1.00 87.38 91 LYS A N 1
ATOM 695 C CA . LYS A 1 91 ? 8.254 1.696 -24.121 1.00 87.38 91 LYS A CA 1
ATOM 696 C C . LYS A 1 91 ? 6.922 2.329 -23.750 1.00 87.38 91 LYS A C 1
ATOM 698 O O . LYS A 1 91 ? 5.904 2.041 -24.378 1.00 87.38 91 LYS A O 1
ATOM 703 N N . VAL A 1 92 ? 6.945 3.225 -22.771 1.00 83.94 92 VAL A N 1
ATOM 704 C CA . VAL A 1 92 ? 5.775 4.000 -22.337 1.00 83.94 92 VAL A CA 1
ATOM 705 C C . VAL A 1 92 ? 5.663 5.304 -23.143 1.00 83.94 92 VAL A C 1
ATOM 707 O O . VAL A 1 92 ? 6.682 5.939 -23.413 1.00 83.94 92 VAL A O 1
ATOM 710 N N . PRO A 1 93 ? 4.450 5.731 -23.550 1.00 85.06 93 PRO A N 1
ATOM 711 C CA . PRO A 1 93 ? 4.248 6.929 -24.373 1.00 85.06 93 PRO A CA 1
ATOM 712 C C . PRO A 1 93 ? 4.244 8.246 -23.574 1.00 85.06 93 PRO A C 1
ATOM 714 O O . PRO A 1 93 ? 3.893 9.291 -24.118 1.00 85.06 93 PRO A O 1
ATOM 717 N N . PHE A 1 94 ? 4.607 8.212 -22.293 1.00 85.62 94 PHE A N 1
ATOM 718 C CA . PHE A 1 94 ? 4.659 9.365 -21.399 1.00 85.62 94 PHE A CA 1
ATOM 719 C C . PHE A 1 94 ? 5.957 9.346 -20.589 1.00 85.62 94 PHE A C 1
ATOM 721 O O . PHE A 1 94 ? 6.563 8.290 -20.403 1.00 85.62 94 PHE A O 1
ATOM 728 N N . ALA A 1 95 ? 6.384 10.522 -20.122 1.00 76.12 95 ALA A N 1
ATOM 729 C CA . ALA A 1 95 ? 7.512 10.631 -19.209 1.00 76.12 95 ALA A CA 1
ATOM 730 C C . ALA A 1 95 ? 7.124 9.984 -17.876 1.00 76.12 95 ALA A C 1
ATOM 732 O O . ALA A 1 95 ? 6.197 10.434 -17.204 1.00 76.12 95 ALA A O 1
ATOM 733 N N . PHE A 1 96 ? 7.801 8.892 -17.547 1.00 70.19 96 PHE A N 1
ATOM 734 C CA . PHE A 1 96 ? 7.674 8.216 -16.270 1.00 70.19 96 PHE A CA 1
ATOM 735 C C . PHE A 1 96 ? 8.789 8.747 -15.373 1.00 70.19 96 PHE A C 1
ATOM 737 O O . PHE A 1 96 ? 9.951 8.387 -15.547 1.00 70.19 96 PHE A O 1
ATOM 744 N N . GLU A 1 97 ? 8.446 9.690 -14.499 1.00 68.94 97 GLU A N 1
ATOM 745 C CA . GLU A 1 97 ? 9.357 10.157 -13.461 1.00 68.94 97 GLU A CA 1
ATOM 746 C C . GLU A 1 97 ? 9.113 9.322 -12.210 1.00 68.94 97 GLU A C 1
ATOM 748 O O . GLU A 1 97 ? 8.036 9.381 -11.615 1.00 68.94 97 GLU A O 1
ATOM 753 N N . HIS A 1 98 ? 10.112 8.539 -11.811 1.00 63.53 98 HIS A N 1
ATOM 754 C CA . HIS A 1 98 ? 10.100 7.902 -10.505 1.00 63.53 98 HIS A CA 1
ATOM 755 C C . HIS A 1 98 ? 10.166 8.999 -9.447 1.00 63.53 98 HIS A C 1
ATOM 757 O O . HIS A 1 98 ? 11.162 9.720 -9.341 1.00 63.53 98 HIS A O 1
ATOM 763 N N . HIS A 1 99 ? 9.108 9.131 -8.650 1.00 58.06 99 HIS A N 1
ATOM 764 C CA . HIS A 1 99 ? 9.253 9.827 -7.383 1.00 58.06 99 HIS A CA 1
ATOM 765 C C . HIS A 1 99 ? 10.212 8.980 -6.540 1.00 58.06 99 HIS A C 1
ATOM 767 O O . HIS A 1 99 ? 9.972 7.775 -6.440 1.00 58.06 99 HIS A O 1
ATOM 773 N N . PRO A 1 100 ? 11.311 9.544 -6.007 1.00 53.00 100 PRO A N 1
ATOM 774 C CA . PRO A 1 100 ? 12.256 8.769 -5.222 1.00 53.00 100 PRO A CA 1
ATOM 775 C C . PRO A 1 100 ? 11.493 8.135 -4.064 1.00 53.00 100 PRO A C 1
ATOM 777 O O . PRO A 1 100 ? 10.958 8.824 -3.193 1.00 53.00 100 PRO A O 1
ATOM 780 N N . ASP A 1 101 ? 11.393 6.812 -4.128 1.00 51.50 101 ASP A N 1
ATOM 781 C CA . ASP A 1 101 ? 10.798 5.984 -3.099 1.00 51.50 101 ASP A CA 1
ATOM 782 C C . ASP A 1 101 ? 11.551 6.276 -1.798 1.00 51.50 101 ASP A C 1
ATOM 784 O O . ASP A 1 101 ? 12.777 6.416 -1.812 1.00 51.50 101 ASP A O 1
ATOM 788 N N . ILE A 1 102 ? 10.856 6.348 -0.659 1.00 45.91 102 ILE A N 1
ATOM 789 C CA . ILE A 1 102 ? 11.515 6.496 0.649 1.00 45.91 102 ILE A CA 1
ATOM 790 C C . ILE A 1 102 ? 12.483 5.309 0.896 1.00 45.91 102 ILE A C 1
ATOM 792 O O . ILE A 1 102 ? 13.382 5.375 1.729 1.00 45.91 102 ILE A O 1
ATOM 796 N N . SER A 1 103 ? 12.355 4.239 0.110 1.00 44.88 103 SER A N 1
ATOM 797 C CA . SER A 1 103 ? 13.262 3.091 0.042 1.00 44.88 103 SER A CA 1
ATOM 798 C C . SER A 1 103 ? 14.588 3.357 -0.705 1.00 44.88 103 SER A C 1
ATOM 800 O O . SER A 1 103 ? 15.618 2.793 -0.333 1.00 44.88 103 SER A O 1
ATOM 802 N N . ASP A 1 104 ? 14.606 4.255 -1.702 1.00 41.34 104 ASP A N 1
ATOM 803 C CA . ASP A 1 104 ? 15.831 4.774 -2.357 1.00 41.34 104 ASP A CA 1
ATOM 804 C C . ASP A 1 104 ? 16.586 5.767 -1.465 1.00 41.34 104 ASP A C 1
ATOM 806 O O . ASP A 1 104 ? 17.745 6.133 -1.667 1.00 41.34 104 ASP A O 1
ATOM 810 N N . VAL A 1 105 ? 15.963 6.090 -0.344 1.00 41.25 105 VAL A N 1
ATOM 811 C CA . VAL A 1 105 ? 16.560 6.699 0.827 1.00 41.25 105 VAL A CA 1
ATOM 812 C C . VAL A 1 105 ? 17.272 5.558 1.603 1.00 41.25 105 VAL A C 1
ATOM 814 O O . VAL A 1 105 ? 17.224 5.425 2.821 1.00 41.25 105 VAL A O 1
ATOM 817 N N . THR A 1 106 ? 18.051 4.752 0.865 1.00 39.56 106 THR A N 1
ATOM 818 C CA . THR A 1 106 ? 19.338 4.214 1.343 1.00 39.56 106 THR A CA 1
ATOM 819 C C . THR A 1 106 ? 20.278 5.379 1.710 1.00 39.56 106 THR A C 1
ATOM 821 O O . THR A 1 106 ? 21.194 5.219 2.514 1.00 39.56 106 THR A O 1
ATOM 824 N N . GLU A 1 107 ? 19.967 6.579 1.205 1.00 39.72 107 GLU A N 1
ATOM 825 C CA . GLU A 1 107 ? 20.391 7.881 1.719 1.00 39.72 107 GLU A CA 1
ATOM 826 C C . GLU A 1 107 ? 19.296 8.578 2.560 1.00 39.72 107 GLU A C 1
ATOM 828 O O . GLU A 1 107 ? 19.210 9.806 2.585 1.00 39.72 107 GLU A O 1
ATOM 833 N N . LEU A 1 108 ? 18.460 7.851 3.326 1.00 39.69 108 LEU A N 1
ATOM 834 C CA . LEU A 1 108 ? 18.019 8.430 4.607 1.00 39.69 108 LEU A CA 1
ATOM 835 C C . LEU A 1 108 ? 19.349 8.683 5.248 1.00 39.69 108 LEU A C 1
ATOM 837 O O . LEU A 1 108 ? 20.096 7.699 5.317 1.00 39.69 108 LEU A O 1
ATOM 841 N N . PRO A 1 109 ? 19.702 9.946 5.599 1.00 37.91 109 PRO A N 1
ATOM 842 C CA . PRO A 1 109 ? 20.942 10.185 6.304 1.00 37.91 109 PRO A CA 1
ATOM 843 C C . PRO A 1 109 ? 20.856 9.164 7.391 1.00 37.91 109 PRO A C 1
ATOM 845 O O . PRO A 1 109 ? 19.877 9.208 8.150 1.00 37.91 109 PRO A O 1
ATOM 848 N N . GLN A 1 110 ? 21.722 8.143 7.300 1.00 40.12 110 GLN A N 1
ATOM 849 C CA . GLN A 1 110 ? 21.608 7.013 8.182 1.00 40.12 110 GLN A CA 1
ATOM 850 C C . GLN A 1 110 ? 21.517 7.738 9.497 1.00 40.12 110 GLN A C 1
ATOM 852 O O . GLN A 1 110 ? 22.406 8.533 9.825 1.00 40.12 110 GLN A O 1
ATOM 857 N N . LEU A 1 111 ? 20.420 7.564 10.222 1.00 43.47 111 LEU A N 1
ATOM 858 C CA . LEU A 1 111 ? 20.469 7.826 11.633 1.00 43.47 111 LEU A CA 1
ATOM 859 C C . LEU A 1 111 ? 21.401 6.703 12.119 1.00 43.47 111 LEU A C 1
ATOM 861 O O . LEU A 1 111 ? 20.980 5.786 12.808 1.00 43.47 111 LEU A O 1
ATOM 865 N N . HIS A 1 112 ? 22.690 6.721 11.721 1.00 45.91 112 HIS A N 1
ATOM 866 C CA . HIS A 1 112 ? 23.797 6.937 12.616 1.00 45.91 112 HIS A CA 1
ATOM 867 C C . HIS A 1 112 ? 23.193 7.707 13.767 1.00 45.91 112 HIS A C 1
ATOM 869 O O . HIS A 1 112 ? 23.167 8.936 13.777 1.00 45.91 112 HIS A O 1
ATOM 875 N N . LEU A 1 113 ? 22.594 6.930 14.674 1.00 54.09 113 LEU A N 1
ATOM 876 C CA . LEU A 1 113 ? 22.354 7.304 16.036 1.00 54.09 113 LEU A CA 1
ATOM 877 C C . LEU A 1 113 ? 23.731 7.720 16.496 1.00 54.09 113 LEU A C 1
ATOM 879 O O . LEU A 1 113 ? 24.579 6.917 16.892 1.00 54.09 113 LEU A O 1
ATOM 883 N N . SER A 1 114 ? 23.991 8.996 16.266 1.00 66.06 114 SER A N 1
ATOM 884 C CA . SER A 1 114 ? 25.232 9.616 16.607 1.00 66.06 114 SER A CA 1
ATOM 885 C C . SER A 1 114 ? 25.304 9.474 18.114 1.00 66.06 114 SER A C 1
ATOM 887 O O . SER A 1 114 ? 24.278 9.456 18.805 1.00 66.06 114 SER A O 1
ATOM 889 N N . LEU A 1 115 ? 26.507 9.381 18.667 1.00 72.56 115 LEU A N 1
ATOM 890 C CA . LEU A 1 115 ? 26.660 9.438 20.120 1.00 72.56 115 LEU A CA 1
ATOM 891 C C . LEU A 1 115 ? 25.892 10.639 20.703 1.00 72.56 115 LEU A C 1
ATOM 893 O O . LEU A 1 115 ? 25.367 10.545 21.807 1.00 72.56 115 LEU A O 1
ATOM 897 N N . ALA A 1 116 ? 25.734 11.713 19.922 1.00 77.00 116 ALA A N 1
ATOM 898 C CA . ALA A 1 116 ? 24.868 12.843 20.228 1.00 77.00 116 ALA A CA 1
ATOM 899 C C . ALA A 1 116 ? 23.399 12.458 20.501 1.00 77.00 116 ALA A C 1
ATOM 901 O O . ALA A 1 116 ? 22.855 12.906 21.505 1.00 77.00 116 ALA A O 1
ATOM 902 N N . ASP A 1 117 ? 22.766 11.599 19.700 1.00 78.94 117 ASP A N 1
ATOM 903 C CA . ASP A 1 117 ? 21.368 11.188 19.909 1.00 78.94 117 ASP A CA 1
ATOM 904 C C . ASP A 1 117 ? 21.211 10.327 21.161 1.00 78.94 117 ASP A C 1
ATOM 906 O O . ASP A 1 117 ? 20.269 10.500 21.940 1.00 78.94 117 ASP A O 1
ATOM 910 N N . HIS A 1 118 ? 22.176 9.440 21.420 1.00 80.31 118 HIS A N 1
ATOM 911 C CA . HIS A 1 118 ? 22.219 8.679 22.667 1.00 80.31 118 HIS A CA 1
ATOM 912 C C . HIS A 1 118 ? 22.456 9.589 23.885 1.00 80.31 118 HIS A C 1
ATOM 914 O O . HIS A 1 118 ? 21.837 9.387 24.935 1.00 80.31 118 HIS A O 1
ATOM 920 N N . LEU A 1 119 ? 23.282 10.631 23.755 1.00 87.12 119 LEU A N 1
ATOM 921 C CA . LEU A 1 119 ? 23.490 11.635 24.802 1.00 87.12 119 LEU A CA 1
ATOM 922 C C . LEU A 1 119 ? 22.239 12.484 25.044 1.00 87.12 119 LEU A C 1
ATOM 924 O O . LEU A 1 119 ? 21.845 12.681 26.190 1.00 87.12 119 LEU A O 1
ATOM 928 N N . ILE A 1 120 ? 21.553 12.931 23.994 1.00 89.62 120 ILE A N 1
ATOM 929 C CA . ILE A 1 120 ? 20.302 13.686 24.122 1.00 89.62 120 ILE A CA 1
ATOM 930 C C . ILE A 1 120 ? 19.240 12.821 24.808 1.00 89.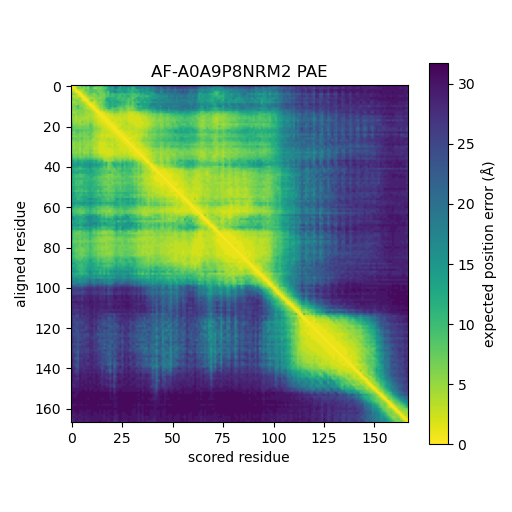62 120 ILE A C 1
ATOM 932 O O . ILE A 1 120 ? 18.581 13.272 25.747 1.00 89.62 120 ILE A O 1
ATOM 936 N N . ARG A 1 121 ? 19.109 11.552 24.404 1.00 85.94 121 ARG A N 1
ATOM 937 C CA . ARG A 1 121 ? 18.125 10.628 24.982 1.00 85.94 121 ARG A CA 1
ATOM 938 C C . ARG A 1 121 ? 18.432 10.299 26.449 1.00 85.94 121 ARG A C 1
ATOM 940 O O . ARG A 1 121 ? 17.507 10.217 27.257 1.00 85.94 121 ARG A O 1
ATOM 947 N N . THR A 1 122 ? 19.708 10.170 26.818 1.00 90.50 122 THR A N 1
ATOM 948 C CA . THR A 1 122 ? 20.124 9.966 28.219 1.00 90.50 122 THR A CA 1
ATOM 949 C C . THR A 1 122 ? 19.924 11.217 29.070 1.00 90.50 122 THR A C 1
ATOM 951 O O . THR A 1 122 ? 19.380 11.098 30.166 1.00 90.50 122 THR A O 1
ATOM 954 N N . LEU A 1 123 ? 20.258 12.410 28.568 1.00 93.38 123 LEU A N 1
ATOM 955 C CA . LEU A 1 123 ? 20.005 13.679 29.260 1.00 93.38 123 LEU A CA 1
ATOM 956 C C . LEU A 1 123 ? 18.510 13.924 29.479 1.00 93.38 123 LEU A C 1
ATOM 958 O O . LEU A 1 123 ? 18.109 14.287 30.583 1.00 93.38 123 LEU A O 1
ATOM 962 N N . LEU A 1 124 ? 17.675 13.665 28.469 1.00 92.94 124 LEU A N 1
ATOM 963 C CA . LEU A 1 124 ? 16.223 13.797 28.587 1.00 92.94 124 LEU A CA 1
ATOM 964 C C . LEU A 1 124 ? 15.651 12.798 29.603 1.00 92.94 124 LEU A C 1
ATOM 966 O O . LEU A 1 124 ? 14.795 13.153 30.416 1.00 92.94 124 LEU A O 1
ATOM 970 N N . SER A 1 125 ? 16.158 11.561 29.603 1.00 90.12 125 SER A N 1
ATOM 971 C CA . SER A 1 125 ? 15.782 10.554 30.599 1.00 90.12 125 SER A CA 1
ATOM 972 C C . SER A 1 125 ? 16.198 10.973 32.013 1.00 90.12 125 SER A C 1
ATOM 974 O O . SER A 1 125 ? 15.406 10.837 32.943 1.00 90.12 125 SER A O 1
ATOM 976 N N . LEU A 1 126 ? 17.404 11.521 32.187 1.00 93.81 126 LEU A N 1
ATOM 977 C CA . LEU A 1 126 ? 17.891 12.043 33.468 1.00 93.81 126 LEU A CA 1
ATOM 978 C C . LEU A 1 126 ? 17.040 13.215 33.952 1.00 93.81 126 LEU A C 1
ATOM 980 O O . LEU A 1 126 ? 16.616 13.224 35.103 1.00 93.81 126 LEU A O 1
ATOM 984 N N . PHE A 1 127 ? 16.730 14.163 33.068 1.00 95.56 127 PHE A N 1
ATOM 985 C CA . PHE A 1 127 ? 15.860 15.293 33.380 1.00 95.56 127 PHE A CA 1
ATOM 986 C C . PHE A 1 127 ? 14.482 14.822 33.859 1.00 95.56 127 PHE A C 1
ATOM 988 O O . PHE A 1 127 ? 14.004 15.267 34.902 1.00 95.56 127 PHE A O 1
ATOM 995 N N . ARG A 1 128 ? 13.878 13.852 33.160 1.00 94.56 128 ARG A N 1
ATOM 996 C CA . ARG A 1 128 ? 12.598 13.254 33.562 1.00 94.56 128 ARG A CA 1
ATOM 997 C C . ARG A 1 128 ? 12.674 12.602 34.946 1.00 94.56 128 ARG A C 1
ATOM 999 O O . ARG A 1 128 ? 11.759 12.776 35.748 1.00 94.56 128 ARG A O 1
ATOM 1006 N N . VAL A 1 129 ? 13.756 11.882 35.241 1.00 94.25 129 VAL A N 1
ATOM 1007 C CA . VAL A 1 129 ? 13.978 11.280 36.566 1.00 94.25 129 VAL A CA 1
ATOM 1008 C C . VAL A 1 129 ? 14.144 12.357 37.638 1.00 94.25 129 VAL A C 1
ATOM 1010 O O . VAL A 1 129 ? 13.546 12.235 38.702 1.00 94.25 129 VAL A O 1
ATOM 1013 N N . TYR A 1 130 ? 14.882 13.435 37.370 1.00 93.94 130 TYR A N 1
ATOM 1014 C CA . TYR A 1 130 ? 15.038 14.536 38.322 1.00 93.94 130 TYR A CA 1
ATOM 1015 C C . TYR A 1 130 ? 13.714 15.214 38.660 1.00 93.94 130 TYR A C 1
ATOM 1017 O O . TYR A 1 130 ? 13.450 15.451 39.837 1.00 93.94 130 TYR A O 1
ATOM 1025 N N . VAL A 1 131 ? 12.871 15.489 37.662 1.00 94.38 131 VAL A N 1
ATOM 1026 C CA . VAL A 1 131 ? 11.540 16.069 37.893 1.00 94.38 131 VAL A CA 1
ATOM 1027 C C . VAL A 1 131 ? 10.711 15.159 38.804 1.00 94.38 131 VAL A C 1
ATOM 1029 O O . VAL A 1 131 ? 10.165 15.638 39.794 1.00 94.38 131 VAL A O 1
ATOM 1032 N N . LEU A 1 132 ? 10.704 13.846 38.544 1.00 92.56 132 LEU A N 1
ATOM 1033 C CA . LEU A 1 132 ? 10.005 12.871 39.391 1.00 92.56 132 LEU A CA 1
ATOM 1034 C C . LEU A 1 132 ? 10.568 12.817 40.817 1.00 92.56 132 LEU A C 1
ATOM 1036 O O . LEU A 1 132 ? 9.808 12.779 41.780 1.00 92.56 132 LEU A O 1
ATOM 1040 N N . VAL A 1 133 ? 11.893 12.837 40.981 1.00 93.25 133 VAL A N 1
ATOM 1041 C CA . VAL A 1 133 ? 12.525 12.832 42.310 1.00 93.25 133 VAL A CA 1
ATOM 1042 C C . VAL A 1 133 ? 12.191 14.109 43.078 1.00 93.25 133 VAL A C 1
ATOM 1044 O O . VAL A 1 133 ? 11.880 14.033 44.265 1.00 93.25 133 VAL A O 1
ATOM 1047 N N . ILE A 1 134 ? 12.212 15.272 42.421 1.00 92.88 134 ILE A N 1
ATOM 1048 C CA . ILE A 1 134 ? 11.825 16.546 43.036 1.00 92.88 134 ILE A CA 1
ATOM 1049 C C . ILE A 1 134 ? 10.362 16.489 43.471 1.00 92.88 134 ILE A C 1
ATOM 1051 O O . ILE A 1 134 ? 10.069 16.808 44.620 1.00 92.88 134 ILE A O 1
ATOM 1055 N N . GLU A 1 135 ? 9.458 16.028 42.610 1.00 92.69 135 GLU A N 1
ATOM 1056 C CA . GLU A 1 135 ? 8.037 15.887 42.931 1.00 92.69 135 GLU A CA 1
ATOM 1057 C C . GLU A 1 135 ? 7.816 14.968 44.143 1.00 92.69 135 GLU A C 1
ATOM 1059 O O . GLU A 1 135 ? 7.181 15.369 45.119 1.00 92.69 135 GLU A O 1
ATOM 1064 N N . ILE A 1 136 ? 8.438 13.784 44.148 1.00 91.19 136 ILE A N 1
ATOM 1065 C CA . ILE A 1 136 ? 8.381 12.844 45.276 1.00 91.19 136 ILE A CA 1
ATOM 1066 C C . ILE A 1 136 ? 8.964 13.479 46.544 1.00 91.19 136 ILE A C 1
ATOM 1068 O O . ILE A 1 136 ? 8.392 13.340 47.625 1.00 91.19 136 ILE A O 1
ATOM 1072 N N . SER A 1 137 ? 10.078 14.206 46.433 1.00 89.69 137 SER A N 1
ATOM 1073 C CA . SER A 1 137 ? 10.706 14.876 47.573 1.00 89.69 137 SER A CA 1
ATOM 1074 C C . SER A 1 137 ? 9.832 15.993 48.146 1.00 89.69 137 SER A C 1
ATOM 1076 O O . SER A 1 137 ? 9.753 16.132 49.365 1.00 89.69 137 SER 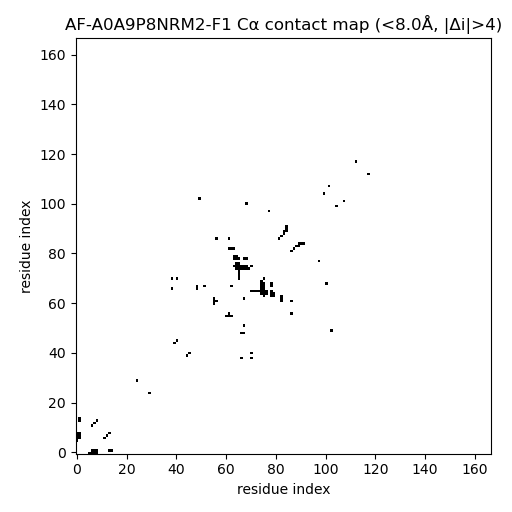A O 1
ATOM 1078 N N . LEU A 1 138 ? 9.119 16.744 47.299 1.00 88.00 138 LEU A N 1
ATOM 1079 C CA . LEU A 1 138 ? 8.180 17.785 47.713 1.00 88.00 138 LEU A CA 1
ATOM 1080 C C . LEU A 1 138 ? 6.951 17.179 48.389 1.00 88.00 138 LEU A C 1
ATOM 1082 O O . LEU A 1 138 ? 6.510 17.696 49.416 1.00 88.00 138 LEU A O 1
ATOM 1086 N N . ILE A 1 139 ? 6.436 16.061 47.871 1.00 87.75 139 ILE A N 1
ATOM 1087 C CA . ILE A 1 139 ? 5.348 15.305 48.501 1.00 87.75 139 ILE A CA 1
ATOM 1088 C C . ILE A 1 13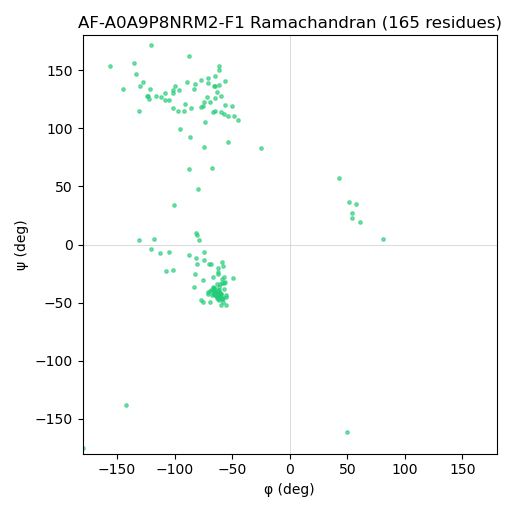9 ? 5.795 14.783 49.872 1.00 87.75 139 ILE A C 1
ATOM 1090 O O . ILE A 1 139 ? 5.087 14.969 50.862 1.00 87.75 139 ILE A O 1
ATOM 1094 N N . LEU A 1 140 ? 6.987 14.188 49.963 1.00 85.12 140 LEU A N 1
ATOM 1095 C CA . LEU A 1 140 ? 7.528 13.657 51.215 1.00 85.12 140 LEU A CA 1
ATOM 1096 C C . LEU A 1 140 ? 7.802 14.769 52.237 1.00 85.12 140 LEU A C 1
ATOM 1098 O O . LEU A 1 140 ? 7.459 14.629 53.411 1.00 85.12 140 LEU A O 1
ATOM 1102 N N . LEU A 1 141 ? 8.365 15.899 51.802 1.00 84.50 141 LEU A N 1
ATOM 1103 C CA . LEU A 1 141 ? 8.594 17.070 52.648 1.00 84.50 141 LEU A CA 1
ATOM 1104 C C . LEU A 1 141 ? 7.269 17.701 53.101 1.00 84.50 141 LEU A C 1
ATOM 1106 O O . LEU A 1 141 ? 7.139 18.100 54.259 1.00 84.50 141 LEU A O 1
ATOM 1110 N N . GLY A 1 142 ? 6.266 17.742 52.222 1.00 79.12 142 GLY A N 1
ATOM 1111 C CA . GLY A 1 142 ? 4.899 18.144 52.546 1.00 79.12 142 GLY A CA 1
ATOM 1112 C C . GLY A 1 142 ? 4.258 17.227 53.590 1.00 79.12 142 GLY A C 1
ATOM 1113 O O . GLY A 1 142 ? 3.682 17.717 54.563 1.00 79.12 142 GLY A O 1
ATOM 1114 N N . ALA A 1 143 ? 4.433 15.911 53.456 1.00 75.38 143 ALA A N 1
ATOM 1115 C CA . ALA A 1 143 ? 3.961 14.919 54.417 1.00 75.38 143 ALA A CA 1
ATOM 1116 C C . ALA A 1 143 ? 4.675 15.038 55.776 1.00 75.38 143 ALA A C 1
ATOM 1118 O O . ALA A 1 143 ? 4.017 15.019 56.818 1.00 75.38 143 ALA A O 1
ATOM 1119 N N . LEU A 1 144 ? 5.999 15.243 55.795 1.00 71.81 144 LEU A N 1
ATOM 1120 C CA . LEU A 1 144 ? 6.757 15.485 57.030 1.00 71.81 144 LEU A CA 1
ATOM 1121 C C . LEU A 1 144 ? 6.336 16.790 57.713 1.00 71.81 144 LEU A C 1
ATOM 1123 O O . LEU A 1 144 ? 6.151 16.813 58.929 1.00 71.81 144 LEU A O 1
ATOM 1127 N N . ARG A 1 145 ? 6.136 17.870 56.951 1.00 68.88 145 ARG A N 1
ATOM 1128 C CA . ARG A 1 145 ? 5.662 19.157 57.481 1.00 68.88 145 ARG A CA 1
ATOM 1129 C C . ARG A 1 145 ? 4.228 19.060 58.011 1.00 68.88 145 ARG A C 1
ATOM 1131 O O . ARG A 1 145 ? 3.933 19.641 59.054 1.00 68.88 145 ARG A O 1
ATOM 1138 N N . GLY A 1 146 ? 3.354 18.305 57.342 1.00 62.09 146 GLY A N 1
ATOM 1139 C CA . GLY A 1 146 ? 2.008 17.985 57.828 1.00 62.09 146 GLY A CA 1
ATOM 1140 C C . GLY A 1 146 ? 2.033 17.159 59.119 1.00 62.09 146 GLY A C 1
ATOM 1141 O O . GLY A 1 146 ? 1.319 17.473 60.069 1.00 62.09 146 GLY A O 1
ATOM 1142 N N . SER A 1 147 ? 2.926 16.169 59.200 1.00 59.69 147 SER A N 1
ATOM 1143 C CA . SER A 1 147 ? 3.141 15.341 60.393 1.00 59.69 147 SER A CA 1
ATOM 1144 C C . SER A 1 147 ? 3.684 16.153 61.581 1.00 59.69 147 SER A C 1
ATOM 1146 O O . SER A 1 147 ? 3.174 16.043 62.696 1.00 59.69 147 SER A O 1
ATOM 1148 N N . LEU A 1 148 ? 4.650 17.050 61.346 1.00 59.03 148 LEU A N 1
ATOM 1149 C CA . LEU A 1 148 ? 5.185 17.963 62.365 1.00 59.03 148 LEU A CA 1
ATOM 1150 C C . LEU A 1 148 ? 4.137 18.977 62.849 1.00 59.03 148 LEU A C 1
ATOM 1152 O O . LEU A 1 148 ? 4.041 19.220 64.051 1.00 59.03 148 LEU A O 1
ATOM 1156 N N . LYS A 1 149 ? 3.300 19.519 61.952 1.00 54.06 149 LYS A N 1
ATOM 1157 C CA . LYS A 1 149 ? 2.189 20.411 62.327 1.00 54.06 149 LYS A CA 1
ATOM 1158 C C . LYS A 1 149 ? 1.144 19.686 63.184 1.00 54.06 149 LYS A C 1
ATOM 1160 O O . LYS A 1 149 ? 0.715 20.235 64.195 1.00 54.06 149 LYS A O 1
ATOM 1165 N N . ASN A 1 150 ? 0.810 18.439 62.847 1.00 53.00 150 ASN A N 1
ATOM 1166 C CA . ASN A 1 150 ? -0.097 17.612 63.649 1.00 53.00 150 ASN A CA 1
ATOM 1167 C C . ASN A 1 150 ? 0.495 17.242 65.022 1.00 53.00 150 ASN A C 1
ATOM 1169 O O . ASN A 1 150 ? -0.258 17.079 65.975 1.00 53.00 150 ASN A O 1
ATOM 1173 N N . ARG A 1 151 ? 1.829 17.161 65.159 1.00 51.66 151 ARG A N 1
ATOM 1174 C CA . ARG A 1 151 ? 2.495 16.953 66.460 1.00 51.66 151 ARG A CA 1
ATOM 1175 C C . ARG A 1 151 ? 2.674 18.222 67.300 1.00 51.66 151 ARG A C 1
ATOM 1177 O O . ARG A 1 151 ? 2.763 18.107 68.518 1.00 51.66 151 ARG A O 1
ATOM 1184 N N . MET A 1 152 ? 2.721 19.412 66.695 1.00 49.38 152 MET A N 1
ATOM 1185 C CA . MET A 1 152 ? 2.781 20.689 67.432 1.00 49.38 152 MET A CA 1
ATOM 1186 C C . MET A 1 152 ? 1.409 21.154 67.946 1.00 49.38 152 MET A C 1
ATOM 1188 O O . MET A 1 152 ? 1.351 21.960 68.871 1.00 49.38 152 MET A O 1
ATOM 1192 N N . CYS A 1 153 ? 0.308 20.615 67.420 1.00 50.06 153 CYS A N 1
ATOM 1193 C CA . CYS A 1 153 ? -1.026 20.764 68.002 1.00 50.06 153 CYS A CA 1
ATOM 1194 C C . CYS A 1 153 ? -1.289 19.673 69.054 1.00 50.06 153 CYS A C 1
ATOM 1196 O O . CYS A 1 153 ? -2.162 18.826 68.883 1.00 50.06 153 CYS A O 1
ATOM 1198 N N . LEU A 1 154 ? -0.537 19.689 70.158 1.00 49.75 154 LEU A N 1
ATOM 1199 C CA . LEU A 1 154 ? -0.968 18.999 71.377 1.00 49.75 154 LEU A CA 1
ATOM 1200 C C . LEU A 1 154 ? -2.149 19.768 72.000 1.00 49.75 154 LEU A C 1
ATOM 1202 O O . LEU A 1 154 ? -2.124 21.004 72.015 1.00 49.75 154 LEU A O 1
ATOM 1206 N N . PRO A 1 155 ? -3.184 19.077 72.514 1.00 45.78 155 PRO A N 1
ATOM 1207 C CA . PRO A 1 155 ? -4.322 19.729 73.139 1.00 45.78 155 PRO A CA 1
ATOM 1208 C C . PRO A 1 155 ? -3.863 20.485 74.388 1.00 45.78 155 PRO A C 1
ATOM 1210 O O . PRO A 1 155 ? -3.131 19.971 75.236 1.00 45.78 155 PRO A O 1
ATOM 1213 N N . ARG A 1 156 ? -4.298 21.741 74.473 1.00 44.66 156 ARG A N 1
ATOM 1214 C CA . ARG A 1 156 ? -4.158 22.617 75.633 1.00 44.66 156 ARG A CA 1
ATOM 1215 C C . ARG A 1 156 ? -4.727 21.891 76.855 1.00 44.66 156 ARG A C 1
ATOM 1217 O O . ARG A 1 156 ? -5.929 21.687 76.935 1.00 44.66 156 ARG A O 1
ATOM 1224 N N . SER A 1 157 ? -3.843 21.508 77.774 1.00 44.09 157 SER A N 1
ATOM 1225 C CA . SER A 1 157 ? -4.161 21.018 79.118 1.00 44.09 157 SER A CA 1
ATOM 1226 C C . SER A 1 157 ? -5.230 21.900 79.768 1.00 44.09 157 SER A C 1
ATOM 1228 O O . SER A 1 157 ? -4.940 23.023 80.188 1.00 44.09 157 SER A O 1
ATOM 1230 N N . GLU A 1 158 ? -6.451 21.387 79.883 1.00 45.81 158 GLU A N 1
ATOM 1231 C CA . GLU A 1 158 ? -7.452 21.928 80.796 1.00 45.81 158 GLU A CA 1
ATOM 1232 C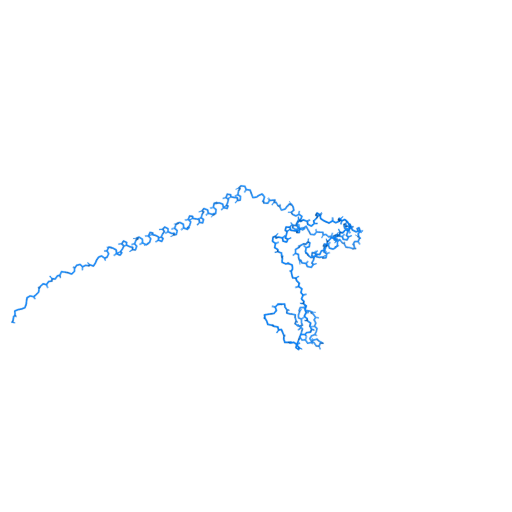 C . GLU A 1 158 ? -6.992 21.629 82.226 1.00 45.81 158 GLU A C 1
ATOM 1234 O O . GLU A 1 158 ? -6.692 20.490 82.584 1.00 45.81 158 GLU A O 1
ATOM 1239 N N . ARG A 1 159 ? -6.846 22.681 83.036 1.00 40.31 159 ARG A N 1
ATOM 1240 C CA . ARG A 1 159 ? -6.646 22.555 84.482 1.00 40.31 159 ARG A CA 1
ATOM 1241 C C . ARG A 1 159 ? -8.021 22.367 85.131 1.00 40.31 159 ARG A C 1
ATOM 1243 O O . ARG A 1 159 ? -8.922 23.127 84.780 1.00 40.31 159 ARG A O 1
ATOM 1250 N N . PRO A 1 160 ? -8.188 21.474 86.117 1.00 43.88 160 PRO A N 1
ATOM 1251 C CA . PRO A 1 160 ? -9.389 21.473 86.935 1.00 43.88 160 PRO A CA 1
ATOM 1252 C C . PRO A 1 160 ? -9.288 22.622 87.945 1.00 43.88 160 PRO A C 1
ATOM 1254 O O . PRO A 1 160 ? -8.367 22.661 88.762 1.00 43.88 160 PRO A O 1
ATOM 1257 N N . PHE A 1 161 ? -10.211 23.581 87.874 1.00 39.12 161 PHE A N 1
ATOM 1258 C CA . PHE A 1 161 ? -10.426 24.546 88.950 1.00 39.12 161 PHE A CA 1
ATOM 1259 C C . PHE A 1 161 ? -11.593 24.039 89.797 1.00 39.12 161 PHE A C 1
ATOM 1261 O O . PHE A 1 161 ? -12.714 23.890 89.316 1.00 39.12 161 PHE A O 1
ATOM 1268 N N . VAL A 1 162 ? -11.274 23.705 91.042 1.00 48.09 162 VAL A N 1
ATOM 1269 C CA . VAL A 1 162 ? -12.199 23.281 92.093 1.00 48.09 162 VAL A CA 1
ATOM 1270 C C . VAL A 1 162 ? -13.123 24.447 92.444 1.00 48.09 162 VAL A C 1
ATOM 1272 O O . VAL A 1 162 ? -12.640 25.562 92.640 1.00 48.09 162 VAL A O 1
ATOM 1275 N N . LEU A 1 163 ? -14.423 24.184 92.596 1.00 40.12 163 LEU A N 1
ATOM 1276 C CA . LEU A 1 163 ? -15.311 25.065 93.349 1.00 40.12 163 LEU A CA 1
ATOM 1277 C C . LEU A 1 163 ? -16.125 24.232 94.343 1.00 40.12 163 LEU A C 1
ATOM 1279 O O . LEU A 1 163 ? -16.880 23.335 93.980 1.00 40.12 163 LEU A O 1
ATOM 1283 N N . VAL A 1 164 ? -15.837 24.518 95.609 1.00 44.72 164 VAL A N 1
ATOM 1284 C CA . VAL A 1 164 ? -16.516 24.081 96.825 1.00 44.72 164 VAL A CA 1
ATOM 1285 C C . VAL A 1 164 ? -17.852 24.815 96.902 1.00 44.72 164 VAL A C 1
ATOM 1287 O O . VAL A 1 164 ? -17.851 26.040 96.863 1.00 44.72 164 VAL A O 1
ATOM 1290 N N . GLU A 1 165 ? -18.958 24.098 97.069 1.00 36.88 165 GLU A N 1
ATOM 1291 C CA . GLU A 1 165 ? -20.234 24.680 97.500 1.00 36.88 165 GLU A CA 1
ATOM 1292 C C . GLU A 1 165 ? -20.678 23.973 98.784 1.00 36.88 165 GLU A C 1
ATOM 1294 O O . GLU A 1 165 ? -20.698 22.744 98.874 1.00 36.88 165 GLU A O 1
ATOM 1299 N N . LEU A 1 166 ? -20.921 24.804 99.794 1.00 39.34 166 LEU A N 1
ATOM 1300 C CA . LEU A 1 166 ? -21.435 24.500 101.122 1.00 39.34 166 LEU A CA 1
ATOM 1301 C C . LEU A 1 166 ? -22.965 24.423 101.049 1.00 39.34 166 LEU A C 1
ATOM 1303 O O . LEU A 1 166 ? -23.582 25.340 100.514 1.00 39.34 166 LEU A O 1
ATOM 1307 N N . GLY A 1 167 ? -23.566 23.397 101.654 1.00 36.16 167 GLY A N 1
ATOM 1308 C CA . GLY A 1 167 ? -25.019 23.281 101.820 1.00 36.16 167 GLY A CA 1
ATOM 1309 C C . GLY A 1 167 ? -25.441 21.904 102.286 1.00 36.16 167 GLY A C 1
ATOM 1310 O O . GLY A 1 167 ? -25.647 21.045 101.406 1.00 36.16 167 GLY A O 1
#

Foldseek 3Di:
DCVVPPDDCVVPNDDDDDDPDPDDPDPVPDPDDDDDDQDDDDPVLVVVLLCQVVCACPPNDHDAALSNAVNDRVRRVLRVVVCCCPSVVDDDPDDNDDPCGVSVCCVPVPPPVDVVVVVVVVVVVVVVVVVVVVVVVVVVVVVVVVVVVVVVPDPDDDDDDDDDDDD

Nearest PDB structures (foldseek):
  6f7l-assembly1_A  TM=8.322E-01  e=7.621E-01  Streptomyces rochei
  6f7v-assembly1_A  TM=8.137E-01  e=8.667E-01  Streptomyces rochei subsp. volubilis
  6fjh-assembly1_B  TM=7.398E-01  e=2.586E+00  Streptomyces rochei subsp. volubilis
  6f32-assembly1_A  TM=7.338E-01  e=4.326E+00  Streptomyces rochei

Secondary structure (DSSP, 8-state):
-BTTTTB-HHHH------SS-SSPPPTTT-S-----------HHHHHHHHTGGGTTTBTTB---SGGGTTSSHHHHHHHHHHHHHHTT-PPPSS-------TTTGGGS------HHHHHHHHHHHHHHHHHHHHHHHHHHHHHHHHHHHHHH-----PPP-------

Sequence (167 aa):
MNEGQNLSIQHFDLVLITLDPFAPPHPLLVAEVWEFTDLGICTDTLQVLSSLPAIQSKRELSFCFSWTGHGVLEDAVTSGLTVAVEHLDAKVPFAFEHHPDISDVTELPQLHLSLADHLIRTLLSLFRVYVLVIEISLILLGALRGSLKNRMCLPRSERPFVLVELG

Organism: Aspergillus fumigatus (NCBI:txid746128)